Protein AF-A0A432MP35-F1 (afdb_monomer_lite)

Organism: NCBI:txid2080755

Foldseek 3Di:
DDDPPPVLVVVLVVLVVLLVVLVVVCVVQVLDLVSLQSNLVSCVSVVVNVSSVVSVVSSVVSVVLVVQLVVLVVQLVVQVVDPPHDPVSNVVSLQSNLVSCVVSVVPVVSVVSVVVPPPPDDDPPDDDDDD

Sequence (131 aa):
MPNRFGFDREQEDDLDGAAAAFTEAILFEPFEPEYHYRLAIIANRFGQTDRAAEHLAIHRRLKEAGAELKEALDSYLDVVKQPDAEPGAFRIAVEHLALLCEQLGWEREAEGWRMLVPDSDGSPGQTNPSE

Secondary structure (DSSP, 8-state):
---SHHHHHHHHHHHHHHHHHHHHHHHH-TT-HHHHHHHHHHHHHTT-HHHHHHHHHHHHHHHHHHHHHHHHHHHHHHHHH-TTS-HHHHHHHHHHHHHHHHHTT-HHHHHHHHHHS--SS----------

InterPro domains:
  IPR011990 Tetratricopeptide-like helical domain superfamily [G3DSA:1.25.40.10] (3-87)
  IPR011990 Tetratricopeptide-like helical domain superfamily [SSF48452] (8-81)

Structure (mmCIF, N/CA/C/O backbone):
data_AF-A0A432MP35-F1
#
_entry.id   AF-A0A432MP35-F1
#
loop_
_atom_site.group_PDB
_atom_site.id
_atom_site.type_symbol
_atom_site.label_atom_id
_atom_site.label_alt_id
_atom_site.label_comp_id
_atom_site.label_asym_id
_atom_site.label_entity_id
_atom_site.label_seq_id
_atom_site.pdbx_PDB_ins_code
_atom_site.Cartn_x
_atom_site.Cartn_y
_atom_site.Cartn_z
_atom_site.occupancy
_atom_site.B_iso_or_equiv
_atom_site.auth_seq_id
_atom_site.auth_comp_id
_atom_site.auth_asym_id
_atom_site.auth_atom_id
_atom_site.pdbx_PDB_model_num
ATOM 1 N N . MET A 1 1 ? -30.426 13.455 34.906 1.00 40.94 1 MET A N 1
ATOM 2 C CA . MET A 1 1 ? -29.269 13.590 33.995 1.00 40.94 1 MET A CA 1
ATOM 3 C C . MET A 1 1 ? -29.502 12.640 32.833 1.00 40.94 1 MET A C 1
ATOM 5 O O . MET A 1 1 ? -29.817 11.492 33.123 1.00 40.94 1 MET A O 1
ATOM 9 N N . PRO A 1 2 ? -29.455 13.074 31.563 1.00 44.34 2 PRO A N 1
ATOM 10 C CA . PRO A 1 2 ? -29.613 12.148 30.454 1.00 44.34 2 PRO A CA 1
ATOM 11 C C . PRO A 1 2 ? -28.331 11.321 30.286 1.00 44.34 2 PRO A C 1
ATOM 13 O O . PRO A 1 2 ? -27.219 11.843 30.375 1.00 44.34 2 PRO A O 1
ATOM 16 N N . ASN A 1 3 ? -28.523 10.015 30.109 1.00 38.91 3 ASN A N 1
ATOM 17 C CA . ASN A 1 3 ? -27.499 9.001 29.886 1.00 38.91 3 ASN A CA 1
ATOM 18 C C . ASN A 1 3 ? -26.639 9.354 28.663 1.00 38.91 3 ASN A C 1
ATOM 20 O O . ASN A 1 3 ? -27.135 9.336 27.542 1.00 38.91 3 ASN A O 1
ATOM 24 N N . ARG A 1 4 ? -25.343 9.613 28.872 1.00 49.50 4 ARG A N 1
ATOM 25 C CA . ARG A 1 4 ? -24.343 9.705 27.791 1.00 49.50 4 ARG A CA 1
ATOM 26 C C . ARG A 1 4 ? -23.859 8.336 27.294 1.00 49.50 4 ARG A C 1
ATOM 28 O O . ARG A 1 4 ? -23.280 8.264 26.229 1.00 49.50 4 ARG A O 1
ATOM 35 N N . PHE A 1 5 ? -24.166 7.255 28.012 1.00 54.59 5 PHE A N 1
ATOM 36 C CA . PHE A 1 5 ? -23.668 5.905 27.716 1.00 54.59 5 PHE A CA 1
ATOM 37 C C . PHE A 1 5 ? -24.387 5.169 26.572 1.00 54.59 5 PHE A C 1
ATOM 39 O O . PHE A 1 5 ? -23.950 4.089 26.196 1.00 54.59 5 PHE A O 1
ATOM 46 N N . GLY A 1 6 ? -25.500 5.699 26.051 1.00 50.78 6 GLY A N 1
ATOM 47 C CA . GLY A 1 6 ? -26.235 5.054 24.951 1.00 50.78 6 GLY A CA 1
ATOM 48 C C . GLY A 1 6 ? -25.538 5.208 23.598 1.00 50.78 6 GLY A C 1
ATOM 49 O O . GLY A 1 6 ? -25.421 4.242 22.861 1.00 50.78 6 GLY A O 1
ATOM 50 N N . PHE A 1 7 ? -24.997 6.401 23.331 1.00 53.66 7 PHE A N 1
ATOM 51 C CA . PHE A 1 7 ? -24.367 6.740 22.051 1.00 53.66 7 PHE A CA 1
ATOM 52 C C . PHE A 1 7 ? -22.979 6.115 21.865 1.00 53.66 7 PHE A C 1
ATOM 54 O O . PHE A 1 7 ? -22.593 5.813 20.739 1.00 53.66 7 PHE A O 1
ATOM 61 N N . ASP A 1 8 ? -22.217 5.942 22.949 1.00 55.00 8 ASP A N 1
ATOM 62 C CA . ASP A 1 8 ? -20.900 5.299 22.879 1.00 55.00 8 ASP A CA 1
ATOM 63 C C . ASP A 1 8 ? -21.029 3.816 22.515 1.00 55.00 8 ASP A C 1
ATOM 65 O O . ASP A 1 8 ? -20.312 3.361 21.635 1.00 55.00 8 ASP A O 1
ATOM 69 N N . ARG A 1 9 ? -22.017 3.094 23.066 1.00 56.97 9 ARG A N 1
ATOM 70 C CA . ARG A 1 9 ? -22.203 1.671 22.741 1.00 56.97 9 ARG A CA 1
ATOM 71 C C . ARG A 1 9 ? -22.661 1.420 21.314 1.00 56.97 9 ARG A C 1
ATOM 73 O O . ARG A 1 9 ? -22.206 0.460 20.715 1.00 56.97 9 ARG A O 1
ATOM 80 N N . GLU A 1 10 ? -23.558 2.252 20.783 1.00 58.97 10 GLU A N 1
ATOM 81 C CA . GLU A 1 10 ? -23.980 2.127 19.381 1.00 58.97 10 GLU A CA 1
ATOM 82 C C . GLU A 1 10 ? -22.799 2.371 18.435 1.00 58.97 10 GLU A C 1
ATOM 84 O O . GLU A 1 10 ? -22.669 1.673 17.440 1.00 58.97 10 GLU A O 1
ATOM 89 N N . GLN A 1 11 ? -21.892 3.295 18.773 1.00 62.94 11 GLN A N 1
ATOM 90 C CA . GLN A 1 11 ? -20.662 3.472 18.002 1.00 62.94 11 GLN A CA 1
ATOM 91 C C . GLN A 1 11 ? -19.664 2.328 18.205 1.00 62.94 11 GLN A C 1
ATOM 93 O O . GLN A 1 11 ? -19.016 1.941 17.244 1.00 62.94 11 GLN A O 1
ATOM 98 N N . GLU A 1 12 ? -19.515 1.782 19.412 1.00 64.62 12 GLU A N 1
ATOM 99 C CA . GLU A 1 12 ? -18.633 0.632 19.659 1.00 64.62 12 GLU A CA 1
ATOM 100 C C . GLU A 1 12 ? -19.084 -0.619 18.883 1.00 64.62 12 GLU A C 1
ATOM 102 O O . GLU A 1 12 ? -18.238 -1.298 18.304 1.00 64.62 12 GLU A O 1
ATOM 107 N N . ASP A 1 13 ? -20.392 -0.884 18.810 1.00 68.50 13 ASP A N 1
ATOM 108 C CA . ASP A 1 13 ? -20.965 -2.008 18.048 1.00 68.50 13 ASP A CA 1
ATOM 109 C C . ASP A 1 13 ? -20.754 -1.827 16.528 1.00 68.50 13 ASP A C 1
ATOM 111 O O . ASP A 1 13 ? -20.357 -2.758 15.825 1.00 68.50 13 ASP A O 1
ATOM 115 N N . ASP A 1 14 ? -20.910 -0.595 16.026 1.00 75.62 14 ASP A N 1
ATOM 116 C CA . ASP A 1 14 ? -20.674 -0.247 14.616 1.00 75.62 14 ASP A CA 1
ATOM 117 C C . ASP A 1 14 ? -19.177 -0.335 14.242 1.00 75.62 14 ASP A C 1
ATOM 119 O O . ASP A 1 14 ? -18.809 -0.777 13.151 1.00 75.62 14 ASP A O 1
ATOM 123 N N . LEU A 1 15 ? -18.282 0.018 15.176 1.00 75.25 15 LEU A N 1
ATOM 124 C CA . LEU A 1 15 ? -16.830 -0.064 14.992 1.00 75.25 15 LEU A CA 1
ATOM 125 C C . LEU A 1 15 ? -16.316 -1.509 14.952 1.00 75.25 15 LEU A C 1
ATOM 127 O O . LEU A 1 15 ? -15.369 -1.778 14.211 1.00 75.25 15 LEU A O 1
ATOM 131 N N . ASP A 1 16 ? -16.918 -2.429 15.708 1.00 78.50 16 ASP A N 1
ATOM 132 C CA . ASP A 1 16 ? -16.555 -3.854 15.684 1.00 78.50 16 ASP A CA 1
ATOM 133 C C . ASP A 1 16 ? -16.940 -4.493 14.336 1.00 78.50 16 ASP A C 1
ATOM 135 O O . ASP A 1 16 ? -16.114 -5.133 13.677 1.00 78.50 16 ASP A O 1
ATOM 139 N N . GLY A 1 17 ? -18.151 -4.194 13.845 1.00 81.19 17 GLY A N 1
ATOM 140 C CA . GLY A 1 17 ? -18.599 -4.597 12.508 1.00 81.19 17 GLY A CA 1
ATOM 141 C C . GLY A 1 17 ? -17.735 -4.008 11.388 1.00 81.19 17 GLY A C 1
ATOM 142 O O . GLY A 1 17 ? -17.361 -4.711 10.445 1.00 81.19 17 GLY A O 1
ATOM 143 N N . ALA A 1 18 ? -17.342 -2.737 11.515 1.00 82.12 18 ALA A N 1
ATOM 144 C CA . ALA A 1 18 ? -16.424 -2.099 10.578 1.00 82.12 18 ALA A CA 1
ATOM 145 C C . ALA A 1 18 ? -15.029 -2.744 10.605 1.00 82.12 18 ALA A C 1
ATOM 147 O O . ALA A 1 18 ? -14.438 -2.958 9.546 1.00 82.12 18 ALA A O 1
ATOM 148 N N . ALA A 1 19 ? -14.501 -3.092 11.784 1.00 81.31 19 ALA A N 1
ATOM 149 C CA . ALA A 1 19 ? -13.211 -3.770 11.901 1.00 81.31 19 ALA A CA 1
ATOM 150 C C . ALA A 1 19 ? -13.222 -5.129 11.192 1.00 81.31 19 ALA A C 1
ATOM 152 O O . ALA A 1 19 ? -12.272 -5.447 10.473 1.00 81.31 19 ALA A O 1
ATOM 153 N N . ALA A 1 20 ? -14.300 -5.903 11.348 1.00 84.00 20 ALA A N 1
ATOM 154 C CA . ALA A 1 20 ? -14.469 -7.176 10.654 1.00 84.00 20 ALA A CA 1
ATOM 155 C C . ALA A 1 20 ? -14.495 -6.983 9.129 1.00 84.00 20 ALA A C 1
ATOM 157 O O . ALA A 1 20 ? -13.707 -7.612 8.423 1.00 84.00 20 ALA A O 1
ATOM 158 N N . ALA A 1 21 ? -15.293 -6.028 8.638 1.00 83.75 21 ALA A N 1
ATOM 159 C CA . ALA A 1 21 ? -15.384 -5.722 7.211 1.00 83.75 21 ALA A CA 1
ATOM 160 C C . ALA A 1 21 ? -14.040 -5.264 6.612 1.00 83.75 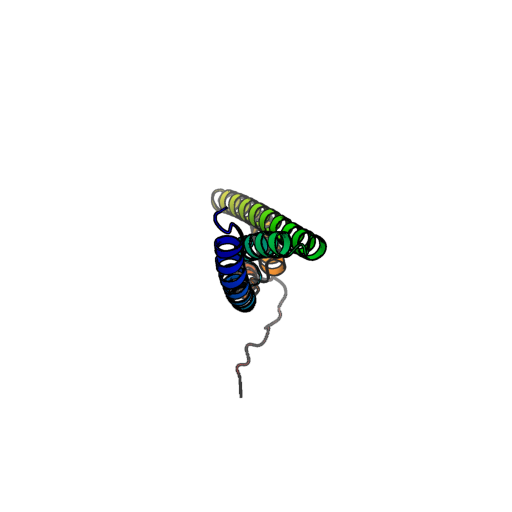21 ALA A C 1
ATOM 162 O O . ALA A 1 21 ? -13.675 -5.693 5.520 1.00 83.75 21 ALA A O 1
ATOM 163 N N . PHE A 1 22 ? -13.266 -4.432 7.323 1.00 82.25 22 PHE A N 1
ATOM 164 C CA . PHE A 1 22 ? -11.929 -4.026 6.867 1.00 82.25 22 PHE A CA 1
ATOM 165 C C . PHE A 1 22 ? -10.904 -5.156 6.949 1.00 82.25 22 PHE A C 1
ATOM 167 O O . PHE A 1 22 ? -10.012 -5.222 6.109 1.00 82.25 22 PHE A O 1
ATOM 174 N N . THR A 1 23 ? -11.030 -6.058 7.922 1.00 82.00 23 THR A N 1
ATOM 175 C CA . THR A 1 23 ? -10.165 -7.243 8.007 1.00 82.00 23 THR A CA 1
ATOM 176 C C . THR A 1 23 ? -10.419 -8.178 6.827 1.00 82.00 23 THR A C 1
ATOM 178 O O . THR A 1 23 ? -9.466 -8.654 6.216 1.00 82.00 23 THR A O 1
ATOM 181 N N . GLU A 1 24 ? -11.684 -8.389 6.456 1.00 85.31 24 GLU A N 1
ATOM 182 C CA . GLU A 1 24 ? -12.041 -9.120 5.238 1.00 85.31 24 GLU A CA 1
ATOM 183 C C . GLU A 1 24 ? -11.549 -8.394 3.984 1.00 85.31 24 GLU A C 1
ATOM 185 O O . GLU A 1 24 ? -10.953 -9.025 3.117 1.00 85.31 24 GLU A O 1
ATOM 190 N N . ALA A 1 25 ? -11.707 -7.070 3.902 1.00 82.81 25 ALA A N 1
ATOM 191 C CA . ALA A 1 25 ? -11.205 -6.286 2.775 1.00 82.81 25 ALA A CA 1
ATOM 192 C C . ALA A 1 25 ? -9.682 -6.418 2.607 1.00 82.81 25 ALA A C 1
ATOM 194 O O . ALA A 1 25 ? -9.212 -6.591 1.490 1.00 82.81 25 ALA A O 1
ATOM 195 N N . ILE A 1 26 ? -8.917 -6.440 3.703 1.00 81.38 26 ILE A N 1
ATOM 196 C CA . ILE A 1 26 ? -7.464 -6.677 3.683 1.00 81.38 26 ILE A CA 1
ATOM 197 C C . ILE A 1 26 ? -7.113 -8.088 3.193 1.00 81.38 26 ILE A C 1
ATOM 199 O O . ILE A 1 26 ? -6.036 -8.275 2.636 1.00 81.38 26 ILE A O 1
ATOM 203 N N . LEU A 1 27 ? -7.989 -9.086 3.352 1.00 78.56 27 LEU A N 1
ATOM 204 C CA . LEU A 1 27 ? -7.755 -10.411 2.761 1.00 78.56 27 LEU A CA 1
ATOM 205 C C . LEU A 1 27 ? -7.851 -10.384 1.231 1.00 78.56 27 LEU A C 1
ATOM 207 O O . LEU A 1 27 ? -7.164 -11.163 0.573 1.00 78.56 27 LEU A O 1
ATOM 211 N N . PHE A 1 28 ? -8.685 -9.507 0.669 1.00 78.06 28 PHE A N 1
ATOM 212 C CA . PHE A 1 28 ? -8.818 -9.337 -0.780 1.00 78.06 28 PHE A CA 1
ATOM 213 C C . PHE A 1 28 ? -7.787 -8.353 -1.345 1.00 78.06 28 PHE A C 1
ATOM 215 O O . PHE A 1 28 ? -7.196 -8.617 -2.389 1.00 78.06 28 PHE A O 1
ATOM 222 N N . GLU A 1 29 ? -7.544 -7.249 -0.641 1.00 72.38 29 GLU A N 1
ATOM 223 C CA . GLU A 1 29 ? -6.627 -6.177 -1.024 1.00 72.38 29 GLU A CA 1
ATOM 224 C C . GLU A 1 29 ? -5.727 -5.797 0.167 1.00 72.38 29 GLU A C 1
ATOM 226 O O . GLU A 1 29 ? -5.937 -4.781 0.839 1.00 72.38 29 GLU A O 1
ATOM 231 N N . PRO A 1 30 ? -4.685 -6.600 0.452 1.00 71.62 30 PRO A N 1
ATOM 232 C CA . PRO A 1 30 ? -3.820 -6.370 1.612 1.00 71.62 30 PRO A CA 1
ATOM 233 C C . PRO A 1 30 ? -2.964 -5.102 1.502 1.00 71.62 30 PRO A C 1
ATOM 235 O O . PRO A 1 30 ? -2.407 -4.632 2.500 1.00 71.62 30 PRO A O 1
ATOM 238 N N . PHE A 1 31 ? -2.878 -4.539 0.298 1.00 71.88 31 PHE A N 1
ATOM 239 C CA . PHE A 1 31 ? -1.999 -3.430 -0.061 1.00 71.88 31 PHE A CA 1
ATOM 240 C C . PHE A 1 31 ? -2.703 -2.074 -0.107 1.00 71.88 31 PHE A C 1
ATOM 242 O O . PHE A 1 31 ? -2.077 -1.082 -0.468 1.00 71.88 31 PHE A O 1
ATOM 249 N N . GLU A 1 32 ? -3.975 -2.004 0.288 1.00 80.75 32 GLU A N 1
ATOM 250 C CA . GLU A 1 32 ? -4.731 -0.754 0.297 1.00 80.75 32 GLU A CA 1
ATOM 251 C C . GLU A 1 32 ? -4.424 0.056 1.582 1.00 80.75 32 GLU A C 1
ATOM 253 O O . GLU A 1 32 ? -4.857 -0.318 2.684 1.00 80.75 32 GLU A O 1
ATOM 258 N N . PRO A 1 33 ? -3.675 1.179 1.506 1.00 81.94 33 PRO A N 1
ATOM 259 C CA . PRO A 1 33 ? -3.291 1.972 2.678 1.00 81.94 33 PRO A CA 1
ATOM 260 C C . PRO A 1 33 ? -4.486 2.506 3.469 1.00 81.94 33 PRO A C 1
ATOM 262 O O . PRO A 1 33 ? -4.360 2.770 4.670 1.00 81.94 33 PRO A O 1
ATOM 265 N N . GLU A 1 34 ? -5.634 2.713 2.822 1.00 83.69 34 GLU A N 1
ATOM 266 C CA . GLU A 1 34 ? -6.815 3.252 3.490 1.00 83.69 34 GLU A CA 1
ATOM 267 C C . GLU A 1 34 ? -7.428 2.258 4.492 1.00 83.69 34 GLU A C 1
ATOM 269 O O . GLU A 1 34 ? -7.865 2.678 5.567 1.00 83.69 34 GLU A O 1
ATOM 274 N N . TYR A 1 35 ? -7.385 0.950 4.219 1.00 84.69 35 TYR A N 1
ATOM 275 C CA . TYR A 1 35 ? -7.902 -0.062 5.148 1.00 84.69 35 TYR A CA 1
ATOM 276 C C . TYR A 1 35 ? -7.075 -0.132 6.431 1.00 84.69 35 TYR A C 1
ATOM 278 O O . TYR A 1 35 ? -7.636 -0.131 7.529 1.00 84.69 35 TYR A O 1
ATOM 286 N N . HIS A 1 36 ? -5.746 -0.059 6.317 1.00 84.69 36 HIS A N 1
ATOM 287 C CA . HIS A 1 36 ? -4.855 0.023 7.479 1.00 84.69 36 HIS A CA 1
ATOM 288 C C . HIS A 1 36 ? -5.083 1.306 8.287 1.00 84.69 36 HIS A C 1
ATOM 290 O O . HIS A 1 36 ? -5.128 1.269 9.514 1.00 84.69 36 HIS A O 1
ATOM 296 N N . TYR A 1 37 ? -5.318 2.447 7.634 1.00 86.38 37 TYR A N 1
ATOM 297 C CA . TYR A 1 37 ? -5.640 3.689 8.346 1.00 86.38 37 TYR A CA 1
ATOM 298 C C . TYR A 1 37 ? -6.957 3.595 9.130 1.00 86.38 37 TYR A C 1
ATOM 300 O O . TYR A 1 37 ? -7.027 4.016 10.288 1.00 86.38 37 TYR A O 1
ATOM 308 N N . ARG A 1 38 ? -7.996 3.008 8.527 1.00 85.38 38 ARG A N 1
ATOM 309 C CA . ARG A 1 38 ? -9.302 2.821 9.175 1.00 85.38 38 ARG A CA 1
ATOM 310 C C . ARG A 1 38 ? -9.216 1.836 10.342 1.00 85.38 38 ARG A C 1
ATOM 312 O O . ARG A 1 38 ? -9.725 2.157 11.415 1.00 85.38 38 ARG A O 1
ATOM 319 N N . LEU A 1 39 ? -8.495 0.721 10.190 1.00 85.94 39 LEU A N 1
ATOM 320 C CA . LEU A 1 39 ? -8.209 -0.195 11.300 1.00 85.94 39 LEU A CA 1
ATOM 321 C C . LEU A 1 39 ? -7.420 0.477 12.423 1.00 85.94 39 LEU A C 1
ATOM 323 O O . LEU A 1 39 ? -7.724 0.246 13.589 1.00 85.94 39 LEU A O 1
ATOM 327 N N . ALA A 1 40 ? -6.466 1.356 12.108 1.00 88.31 40 ALA A N 1
ATOM 328 C CA . ALA A 1 40 ? -5.739 2.092 13.135 1.00 88.31 40 ALA A CA 1
ATOM 329 C C . ALA A 1 40 ? -6.648 3.021 13.953 1.00 88.31 40 ALA A C 1
ATOM 331 O O . ALA A 1 40 ? -6.513 3.103 15.176 1.00 88.31 40 ALA A O 1
ATOM 332 N N . ILE A 1 41 ? -7.591 3.708 13.296 1.00 87.12 41 ILE A N 1
ATOM 333 C CA . ILE A 1 41 ? -8.585 4.546 13.982 1.00 87.12 41 ILE A CA 1
ATOM 334 C C . ILE A 1 41 ? -9.454 3.683 14.896 1.00 87.12 41 ILE A C 1
ATOM 336 O O . ILE A 1 41 ? -9.649 4.045 16.058 1.00 87.12 41 ILE A O 1
ATOM 340 N N . ILE A 1 42 ? -9.945 2.551 14.391 1.00 86.19 42 ILE A N 1
ATOM 341 C CA . ILE A 1 42 ? -10.792 1.631 15.152 1.00 86.19 42 ILE A CA 1
ATOM 342 C C . ILE A 1 42 ? -10.020 1.056 16.353 1.00 86.19 42 ILE A C 1
ATOM 344 O O . ILE A 1 42 ? -10.485 1.158 17.487 1.00 86.19 42 ILE A O 1
ATOM 348 N N . ALA A 1 43 ? -8.791 0.576 16.152 1.00 86.38 43 ALA A N 1
ATOM 349 C CA . ALA A 1 43 ? -7.916 0.091 17.221 1.00 86.38 43 ALA A CA 1
ATOM 350 C C . ALA A 1 43 ? -7.660 1.166 18.292 1.00 86.38 43 ALA A C 1
ATOM 352 O O . ALA A 1 43 ? -7.701 0.877 19.488 1.00 86.38 43 ALA A O 1
ATOM 353 N N . ASN A 1 44 ? -7.473 2.427 17.890 1.00 85.75 44 ASN A N 1
ATOM 354 C CA . ASN A 1 44 ? -7.303 3.539 18.824 1.00 85.75 44 ASN A CA 1
ATOM 355 C C . ASN A 1 44 ? -8.581 3.831 19.636 1.00 85.75 44 ASN A C 1
ATOM 357 O O . ASN A 1 44 ? -8.488 4.184 20.810 1.00 85.75 44 ASN A O 1
ATOM 361 N N . ARG A 1 45 ? -9.774 3.652 19.047 1.00 83.12 45 ARG A N 1
ATOM 362 C CA . ARG A 1 45 ? -11.062 3.762 19.761 1.00 83.12 45 ARG A CA 1
ATOM 363 C C . ARG A 1 45 ? -11.241 2.653 20.796 1.00 83.12 45 ARG A C 1
ATOM 365 O O . ARG A 1 45 ? -11.697 2.943 21.895 1.00 83.12 45 ARG A O 1
ATOM 372 N N . PHE A 1 46 ? -10.784 1.441 20.488 1.00 81.06 46 PHE A N 1
ATOM 373 C CA . PHE A 1 46 ? -10.749 0.309 21.421 1.00 81.06 46 PHE A CA 1
ATOM 374 C C . PHE A 1 46 ? -9.618 0.389 22.466 1.00 81.06 46 PHE A C 1
ATOM 376 O O . PHE A 1 46 ? -9.448 -0.531 23.265 1.00 81.06 46 PHE A O 1
ATOM 383 N N . GLY A 1 47 ? -8.813 1.461 22.470 1.00 84.12 47 GLY A N 1
ATOM 384 C CA . GLY A 1 47 ? -7.673 1.614 23.382 1.00 84.12 47 GLY A CA 1
ATOM 385 C C . GLY A 1 47 ? -6.482 0.700 23.065 1.00 84.12 47 GLY A C 1
ATOM 386 O O . GLY A 1 47 ? -5.562 0.583 23.873 1.00 84.12 47 GLY A O 1
ATOM 387 N N . GLN A 1 48 ? -6.472 0.061 21.893 1.00 86.50 48 GLN A N 1
ATOM 388 C CA . GLN A 1 48 ? -5.394 -0.795 21.397 1.00 86.50 48 GLN A CA 1
ATOM 389 C C . GLN A 1 48 ? -4.335 0.052 20.679 1.00 86.50 48 GLN A C 1
ATOM 391 O O . GLN A 1 48 ? -4.114 -0.069 19.474 1.00 86.50 48 GLN A O 1
ATOM 396 N N . THR A 1 49 ? -3.676 0.939 21.423 1.00 85.81 49 THR A N 1
ATOM 397 C CA . THR A 1 49 ? -2.709 1.910 20.886 1.00 85.81 49 THR A CA 1
ATOM 398 C C . THR A 1 49 ? -1.527 1.255 20.167 1.00 85.81 49 THR A C 1
ATOM 400 O O . THR A 1 49 ? -1.011 1.821 19.209 1.00 85.81 49 THR A O 1
ATOM 403 N N . ASP A 1 50 ? -1.125 0.060 20.602 1.00 87.31 50 ASP A N 1
ATOM 404 C CA . ASP A 1 50 ? -0.042 -0.723 19.995 1.00 87.31 50 ASP A CA 1
ATOM 405 C C . ASP A 1 50 ? -0.405 -1.186 18.571 1.00 87.31 50 ASP A C 1
ATOM 407 O O . ASP A 1 50 ? 0.289 -0.868 17.606 1.00 87.31 50 ASP A O 1
ATOM 411 N N . ARG A 1 51 ? -1.588 -1.795 18.411 1.00 83.88 51 ARG A N 1
ATOM 412 C CA . ARG A 1 51 ? -2.126 -2.183 17.096 1.00 83.88 51 ARG A CA 1
ATOM 413 C C . ARG A 1 51 ? -2.391 -0.982 16.197 1.00 83.88 51 ARG A C 1
ATOM 415 O O . ARG A 1 51 ? -2.124 -1.031 15.000 1.00 83.88 51 ARG A O 1
ATOM 422 N N . ALA A 1 52 ? -2.884 0.119 16.762 1.00 88.38 52 ALA A N 1
ATOM 423 C CA . ALA A 1 52 ? -3.079 1.351 16.006 1.00 88.38 52 ALA A CA 1
ATOM 424 C C . ALA A 1 52 ? -1.755 1.890 15.437 1.00 88.38 52 ALA A C 1
ATOM 426 O O . ALA A 1 52 ? -1.711 2.338 14.289 1.00 88.38 52 ALA A O 1
ATOM 427 N N . ALA A 1 53 ? -0.672 1.827 16.217 1.00 89.62 53 ALA A N 1
ATOM 428 C CA . ALA A 1 53 ? 0.653 2.238 15.768 1.00 89.62 53 ALA A CA 1
ATOM 429 C C . ALA A 1 53 ? 1.198 1.326 14.656 1.00 89.62 53 ALA A C 1
ATOM 431 O O . ALA A 1 53 ? 1.756 1.840 13.684 1.00 89.62 53 ALA A O 1
ATOM 432 N N . GLU A 1 54 ? 0.991 0.011 14.762 1.00 88.94 54 GLU A N 1
ATOM 433 C CA . GLU A 1 54 ? 1.374 -0.963 13.732 1.00 88.94 54 GLU A CA 1
ATOM 434 C C . GLU A 1 54 ? 0.662 -0.682 12.400 1.00 88.94 54 GLU A C 1
ATOM 436 O O . GLU A 1 54 ? 1.312 -0.471 11.373 1.00 88.94 54 GLU A O 1
ATOM 441 N N . HIS A 1 55 ? -0.666 -0.550 12.420 1.00 86.62 55 HIS A N 1
ATOM 442 C CA . HIS A 1 55 ? -1.439 -0.239 11.218 1.00 86.62 55 HIS A CA 1
ATOM 443 C C . HIS A 1 55 ? -1.091 1.137 10.618 1.00 86.62 55 HIS A C 1
ATOM 445 O O . HIS A 1 55 ? -1.041 1.287 9.397 1.00 86.62 55 HIS A O 1
ATOM 451 N N . LEU A 1 56 ? -0.772 2.146 11.440 1.00 87.69 56 LEU A N 1
ATOM 452 C CA . LEU A 1 56 ? -0.275 3.440 10.947 1.00 87.69 56 LEU A CA 1
ATOM 453 C C . LEU A 1 56 ? 1.119 3.353 10.318 1.00 87.69 56 LEU A C 1
ATOM 455 O O . LEU A 1 56 ? 1.435 4.138 9.419 1.00 87.69 56 LEU A O 1
ATOM 459 N N . ALA A 1 57 ? 1.976 2.453 10.801 1.00 88.62 57 ALA A N 1
ATOM 460 C CA . ALA A 1 57 ? 3.271 2.198 10.180 1.00 88.62 57 ALA A CA 1
ATOM 461 C C . ALA A 1 57 ? 3.089 1.544 8.803 1.00 88.62 57 ALA A C 1
ATOM 463 O O . ALA A 1 57 ? 3.693 2.004 7.835 1.00 88.62 57 ALA A O 1
ATOM 464 N N . ILE A 1 58 ? 2.191 0.558 8.694 1.00 85.94 58 ILE A N 1
ATOM 465 C CA . ILE A 1 58 ? 1.849 -0.087 7.418 1.00 85.94 58 ILE A CA 1
ATOM 466 C C . ILE A 1 58 ? 1.241 0.928 6.440 1.00 85.94 58 ILE A C 1
ATOM 468 O O . ILE A 1 58 ? 1.691 1.016 5.301 1.00 85.94 58 ILE A O 1
ATOM 472 N N . HIS A 1 59 ? 0.293 1.758 6.890 1.00 88.12 59 HIS A N 1
ATOM 473 C CA . HIS A 1 59 ? -0.289 2.833 6.079 1.00 88.12 59 HIS A CA 1
ATOM 474 C C . HIS A 1 59 ? 0.779 3.760 5.482 1.00 88.12 59 HIS A C 1
ATOM 476 O O . HIS A 1 59 ? 0.731 4.075 4.293 1.00 88.12 59 HIS A O 1
ATOM 482 N N . ARG A 1 60 ? 1.737 4.208 6.307 1.00 87.75 60 ARG A N 1
ATOM 483 C CA . ARG A 1 60 ? 2.833 5.070 5.844 1.00 87.75 60 ARG A CA 1
ATOM 484 C C . ARG A 1 60 ? 3.693 4.363 4.811 1.00 87.75 60 ARG A C 1
ATOM 486 O O . ARG A 1 60 ? 3.852 4.905 3.725 1.00 87.75 60 ARG A O 1
ATOM 493 N N . ARG A 1 61 ? 4.109 3.130 5.099 1.00 85.75 61 ARG A N 1
ATOM 494 C CA . ARG A 1 61 ? 4.920 2.329 4.182 1.00 85.75 61 ARG A CA 1
ATOM 495 C C . ARG A 1 61 ? 4.240 2.123 2.828 1.00 85.75 61 ARG A C 1
ATOM 497 O O . ARG A 1 61 ? 4.889 2.268 1.803 1.00 85.75 61 ARG A O 1
ATOM 504 N N . LEU A 1 62 ? 2.940 1.823 2.816 1.00 84.19 62 LEU A N 1
ATOM 505 C CA . LEU A 1 62 ? 2.166 1.664 1.580 1.00 84.19 62 LEU A CA 1
ATOM 506 C C . LEU A 1 62 ? 2.029 2.987 0.813 1.00 84.19 62 LEU A C 1
ATOM 508 O O . LEU A 1 62 ? 2.111 2.998 -0.411 1.00 84.19 62 LEU A O 1
ATOM 512 N N . LYS A 1 63 ? 1.866 4.117 1.513 1.00 85.12 63 LYS A N 1
ATOM 513 C CA . LYS A 1 63 ? 1.870 5.442 0.876 1.00 85.12 63 LYS A CA 1
ATOM 514 C C . LYS A 1 63 ? 3.225 5.822 0.295 1.00 85.12 63 LYS A C 1
ATOM 516 O O . LYS A 1 63 ? 3.256 6.405 -0.783 1.00 85.12 63 LYS A O 1
ATOM 521 N N . GLU A 1 64 ? 4.304 5.541 1.016 1.00 86.81 64 GLU A N 1
ATOM 522 C CA . GLU A 1 64 ? 5.675 5.768 0.557 1.00 86.81 64 GLU A CA 1
ATOM 523 C C . GLU A 1 64 ? 5.939 4.927 -0.693 1.00 86.81 64 GLU A C 1
ATOM 525 O O . GLU A 1 64 ? 6.217 5.496 -1.743 1.00 86.81 64 GLU A O 1
ATOM 530 N N . ALA A 1 65 ? 5.661 3.623 -0.642 1.00 83.56 65 ALA A N 1
ATOM 531 C CA . ALA A 1 65 ? 5.802 2.735 -1.792 1.00 83.56 65 ALA A CA 1
ATOM 532 C C . ALA A 1 65 ? 4.915 3.147 -2.986 1.00 83.56 65 ALA A C 1
ATOM 534 O O . ALA A 1 65 ? 5.349 3.090 -4.134 1.00 83.56 65 ALA A O 1
ATOM 535 N N . GLY A 1 66 ? 3.689 3.626 -2.745 1.00 82.56 66 GLY A N 1
ATOM 536 C CA . GLY A 1 66 ? 2.826 4.167 -3.800 1.00 82.56 66 GLY A CA 1
ATOM 537 C C . GLY A 1 66 ? 3.340 5.484 -4.403 1.00 82.56 66 GLY A C 1
ATOM 538 O O . GLY A 1 66 ? 3.164 5.729 -5.598 1.00 82.56 66 GLY A O 1
ATOM 539 N N . ALA A 1 67 ? 3.990 6.333 -3.602 1.00 85.38 67 ALA A N 1
ATOM 540 C CA . ALA A 1 67 ? 4.652 7.540 -4.090 1.00 85.38 67 ALA A CA 1
ATOM 541 C C . ALA A 1 67 ? 5.888 7.186 -4.929 1.00 85.38 67 ALA A C 1
ATOM 543 O O . ALA A 1 67 ? 6.010 7.686 -6.046 1.00 85.38 67 ALA A O 1
ATOM 544 N N . GLU A 1 68 ? 6.723 6.263 -4.445 1.00 85.12 68 GLU A N 1
ATOM 545 C CA . GLU A 1 68 ? 7.884 5.735 -5.169 1.00 85.12 68 GLU A CA 1
ATOM 546 C C . GLU A 1 68 ? 7.467 5.112 -6.508 1.00 85.12 68 GLU A C 1
ATOM 548 O O . GLU A 1 68 ? 8.072 5.397 -7.542 1.00 85.12 68 GLU A O 1
ATOM 553 N N . LEU A 1 69 ? 6.376 4.334 -6.528 1.00 83.44 69 LEU A N 1
ATOM 554 C CA . LEU A 1 69 ? 5.823 3.755 -7.755 1.00 83.44 69 LEU A CA 1
ATOM 555 C C . LEU A 1 69 ? 5.414 4.837 -8.759 1.00 83.44 69 LEU A C 1
ATOM 557 O O . LEU A 1 69 ? 5.697 4.731 -9.954 1.00 83.44 69 LEU A O 1
ATOM 561 N N . LYS A 1 70 ? 4.756 5.898 -8.283 1.00 84.50 70 LYS A N 1
ATOM 562 C CA . LYS A 1 70 ? 4.352 7.020 -9.131 1.00 84.50 70 LYS A CA 1
ATOM 563 C C . LYS A 1 70 ? 5.561 7.759 -9.707 1.00 84.50 70 LYS A C 1
ATOM 565 O O . LYS A 1 70 ? 5.527 8.125 -10.879 1.00 84.50 70 LYS A O 1
ATOM 570 N N . GLU A 1 71 ? 6.605 7.972 -8.912 1.00 85.56 71 GLU A N 1
ATOM 571 C CA . GLU A 1 71 ? 7.853 8.584 -9.381 1.00 85.56 71 GLU A CA 1
ATOM 572 C C . GLU A 1 71 ? 8.559 7.704 -10.420 1.00 85.56 71 GLU A C 1
ATOM 574 O O . GLU A 1 71 ? 8.990 8.203 -11.461 1.00 85.56 71 GLU A O 1
ATOM 579 N N . ALA A 1 72 ? 8.608 6.387 -10.196 1.00 83.56 72 ALA A N 1
ATOM 580 C CA . ALA A 1 72 ? 9.153 5.436 -11.162 1.00 83.56 72 ALA A CA 1
ATOM 581 C C . ALA A 1 72 ? 8.370 5.447 -12.487 1.00 83.56 72 ALA A C 1
ATOM 583 O O . ALA A 1 72 ? 8.974 5.418 -13.561 1.00 83.56 72 ALA A O 1
ATOM 584 N N . LEU A 1 73 ? 7.037 5.554 -12.431 1.00 82.62 73 LEU A N 1
ATOM 585 C CA . LEU A 1 73 ? 6.187 5.650 -13.620 1.00 82.62 73 LEU A CA 1
ATOM 586 C C . LEU A 1 73 ? 6.410 6.960 -14.387 1.00 82.62 73 LEU A C 1
ATOM 588 O O . LEU A 1 73 ? 6.430 6.952 -15.618 1.00 82.62 73 LEU A O 1
ATOM 592 N N . ASP A 1 74 ? 6.578 8.077 -13.679 1.00 86.38 74 ASP A N 1
ATOM 593 C CA . ASP A 1 74 ? 6.861 9.376 -14.297 1.00 86.38 74 ASP A CA 1
ATOM 594 C C . ASP A 1 74 ? 8.227 9.358 -14.999 1.00 86.38 74 ASP A C 1
ATOM 596 O O . ASP A 1 74 ? 8.334 9.756 -16.159 1.00 86.38 74 ASP A O 1
ATOM 600 N N . SER A 1 75 ? 9.238 8.766 -14.349 1.00 83.94 75 SER A N 1
ATOM 601 C CA . SER A 1 75 ? 10.560 8.537 -14.941 1.00 83.94 75 SER A CA 1
ATOM 602 C C . SER A 1 75 ? 10.493 7.640 -16.181 1.00 83.94 75 SER A C 1
ATOM 604 O O . SER A 1 75 ? 11.073 7.981 -17.212 1.00 83.94 75 SER A O 1
ATOM 606 N N . TYR A 1 76 ? 9.741 6.536 -16.129 1.00 82.88 76 TYR A N 1
ATOM 607 C CA . TYR A 1 76 ? 9.495 5.676 -17.290 1.00 82.88 76 TYR A CA 1
ATOM 608 C C . TYR A 1 76 ? 8.836 6.446 -18.441 1.00 82.88 76 TYR A C 1
ATOM 610 O O . TYR A 1 76 ? 9.267 6.346 -19.591 1.00 82.88 76 TYR A O 1
ATOM 618 N N . LEU A 1 77 ? 7.806 7.243 -18.144 1.00 84.56 77 LEU A N 1
ATOM 619 C CA . LEU A 1 77 ? 7.097 8.031 -19.146 1.00 84.56 77 LEU A CA 1
ATOM 620 C C . LEU A 1 77 ? 8.007 9.088 -19.785 1.00 84.56 77 LEU A C 1
ATOM 622 O O . LEU A 1 77 ? 7.877 9.355 -20.980 1.00 84.56 77 LEU A O 1
ATOM 626 N N . ASP A 1 78 ? 8.913 9.683 -19.011 1.00 84.19 78 ASP A N 1
ATOM 627 C CA . ASP A 1 78 ? 9.909 10.627 -19.516 1.00 84.19 78 ASP A CA 1
ATOM 628 C C . ASP A 1 78 ? 10.896 9.948 -20.478 1.00 84.19 78 ASP A C 1
ATOM 630 O O . ASP A 1 78 ? 11.119 10.447 -21.581 1.00 84.19 78 ASP A O 1
ATOM 634 N N . VAL A 1 79 ? 11.379 8.749 -20.128 1.00 82.44 79 VAL A N 1
ATOM 635 C CA . VAL A 1 79 ? 12.233 7.933 -21.008 1.00 82.44 79 VAL A CA 1
ATOM 636 C C . VAL A 1 79 ? 11.497 7.546 -22.295 1.00 82.44 79 VAL A C 1
ATOM 638 O O . VAL A 1 79 ? 12.047 7.698 -23.380 1.00 82.44 79 VAL A O 1
ATOM 641 N N . VAL A 1 80 ? 10.234 7.114 -22.215 1.00 78.94 80 VAL A N 1
ATOM 642 C CA . VAL A 1 80 ? 9.426 6.756 -23.400 1.00 78.94 80 VAL A CA 1
ATOM 643 C C . VAL A 1 80 ? 9.151 7.960 -24.305 1.00 78.94 80 VAL A C 1
ATOM 645 O O . VAL A 1 80 ? 9.058 7.813 -25.525 1.00 78.94 80 VAL A O 1
ATOM 648 N N . LYS A 1 81 ? 9.025 9.166 -23.739 1.00 83.56 81 LYS A N 1
ATOM 649 C CA . LYS A 1 81 ? 8.865 10.408 -24.514 1.00 83.56 81 LYS A CA 1
ATOM 650 C C . LYS A 1 81 ? 10.133 10.808 -25.267 1.00 83.56 81 LYS A C 1
ATOM 652 O O . LYS A 1 81 ? 10.034 11.592 -26.212 1.00 83.56 81 LYS A O 1
ATOM 657 N N . GLN A 1 82 ? 11.294 10.300 -24.863 1.00 79.25 82 GLN A N 1
ATOM 658 C CA . GLN A 1 82 ? 12.584 10.592 -25.474 1.00 79.25 82 GLN A CA 1
ATOM 659 C C . GLN A 1 82 ? 13.020 9.414 -26.367 1.00 79.25 82 GLN A C 1
ATOM 661 O O . GLN A 1 82 ? 13.635 8.469 -25.883 1.00 79.25 82 GLN A O 1
ATOM 666 N N . PRO A 1 83 ? 12.754 9.444 -27.689 1.00 60.56 83 PRO A N 1
ATOM 667 C CA . PRO A 1 83 ? 13.103 8.338 -28.591 1.00 60.56 83 PRO A CA 1
ATOM 668 C C . PRO A 1 83 ? 14.619 8.145 -28.787 1.00 60.56 83 PRO A C 1
ATOM 670 O O . PRO A 1 83 ? 15.029 7.126 -29.335 1.00 60.56 83 PRO A O 1
ATOM 673 N N . ASP A 1 84 ? 15.431 9.112 -28.347 1.00 65.31 84 ASP A N 1
ATOM 674 C CA . ASP A 1 84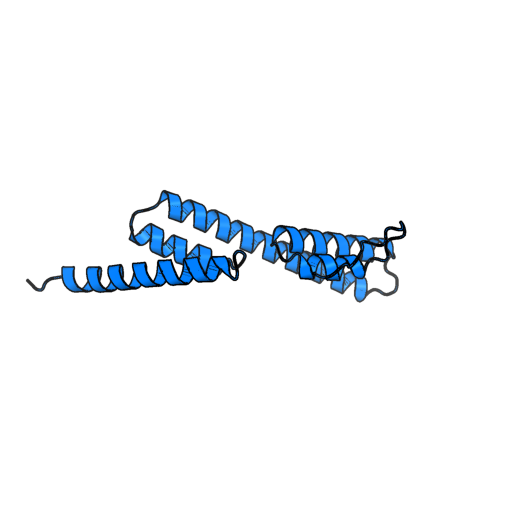 ? 16.902 9.074 -28.330 1.00 65.31 84 ASP A CA 1
ATOM 675 C C . ASP A 1 84 ? 17.472 8.549 -26.996 1.00 65.31 84 ASP A C 1
ATOM 677 O O . ASP A 1 84 ? 18.686 8.536 -26.799 1.00 65.31 84 ASP A O 1
ATOM 681 N N . ALA A 1 85 ? 16.618 8.153 -26.045 1.00 62.41 85 ALA A N 1
ATOM 682 C CA . ALA A 1 85 ? 17.072 7.652 -24.757 1.00 62.41 85 ALA A CA 1
ATOM 683 C C . ALA A 1 85 ? 17.782 6.298 -24.897 1.00 62.41 85 ALA A C 1
ATOM 685 O O . ALA A 1 85 ? 17.377 5.425 -25.668 1.00 62.41 85 ALA A O 1
ATOM 686 N N . GLU A 1 86 ? 18.831 6.112 -24.094 1.00 69.06 86 GLU A N 1
ATOM 687 C CA . GLU A 1 86 ? 19.602 4.874 -24.061 1.00 69.06 86 GLU A CA 1
ATOM 688 C C . GLU A 1 86 ? 18.673 3.670 -23.807 1.00 69.06 86 GLU A C 1
ATOM 690 O O . GLU A 1 86 ? 17.899 3.685 -22.842 1.00 69.06 86 GLU A O 1
ATOM 695 N N . PRO A 1 87 ? 18.777 2.576 -24.584 1.00 67.94 87 PRO A N 1
ATOM 696 C CA . PRO A 1 87 ? 17.935 1.391 -24.394 1.00 67.94 87 PRO A CA 1
ATOM 697 C C . PRO A 1 87 ? 18.093 0.761 -22.996 1.00 67.94 87 PRO A C 1
ATOM 699 O O . PRO A 1 87 ? 17.190 0.079 -22.512 1.00 67.94 87 PRO A O 1
ATOM 702 N N . GLY A 1 88 ? 19.210 1.032 -22.307 1.00 74.06 88 GLY A N 1
ATOM 703 C CA . GLY A 1 88 ? 19.414 0.661 -20.905 1.00 74.06 88 GLY A CA 1
ATOM 704 C C . GLY A 1 88 ? 18.585 1.480 -19.906 1.00 74.06 88 GLY A C 1
ATOM 705 O O . GLY A 1 88 ? 18.170 0.933 -18.890 1.00 74.06 88 GLY A O 1
ATOM 706 N N . ALA A 1 89 ? 18.286 2.752 -20.191 1.00 75.25 89 ALA A N 1
ATOM 707 C CA . ALA A 1 89 ? 17.477 3.602 -19.311 1.00 75.25 89 ALA A CA 1
ATOM 708 C C . ALA A 1 89 ? 16.014 3.138 -19.266 1.00 75.25 89 ALA A C 1
ATOM 710 O O . ALA A 1 89 ? 15.403 3.119 -18.199 1.00 75.25 89 ALA A O 1
ATOM 711 N N . PHE A 1 90 ? 15.483 2.687 -20.408 1.00 76.81 90 PHE A N 1
ATOM 712 C CA . PHE A 1 90 ? 14.154 2.079 -20.487 1.00 76.81 90 PHE A CA 1
ATOM 713 C C . PHE A 1 90 ? 14.076 0.802 -19.644 1.00 76.81 90 PHE A C 1
ATOM 715 O O . PHE A 1 90 ? 13.159 0.649 -18.841 1.00 76.81 90 PHE A O 1
ATOM 722 N N . ARG A 1 91 ? 15.078 -0.080 -19.764 1.00 76.94 91 ARG A N 1
ATOM 723 C CA . ARG A 1 91 ? 15.166 -1.309 -18.964 1.00 76.94 91 ARG A CA 1
ATOM 724 C C . ARG A 1 91 ? 15.196 -1.005 -17.460 1.00 76.94 91 ARG A C 1
ATOM 726 O O . ARG A 1 91 ? 14.376 -1.554 -16.735 1.00 76.94 91 ARG A O 1
ATOM 733 N N . ILE A 1 92 ? 16.063 -0.092 -17.017 1.00 81.94 92 ILE A N 1
ATOM 734 C CA . ILE A 1 92 ? 16.190 0.271 -15.594 1.00 81.94 92 ILE A CA 1
ATOM 735 C C . ILE A 1 92 ? 14.872 0.832 -15.041 1.00 81.94 92 ILE A C 1
ATOM 737 O O . ILE A 1 92 ? 14.470 0.471 -13.936 1.00 81.94 92 ILE A O 1
ATOM 741 N N . ALA A 1 93 ? 14.176 1.683 -15.803 1.00 82.62 93 ALA A N 1
ATOM 742 C CA . ALA A 1 93 ? 12.898 2.250 -15.377 1.00 82.62 93 ALA A CA 1
ATOM 743 C C . ALA A 1 93 ? 11.808 1.173 -15.220 1.00 82.62 93 ALA A C 1
ATOM 745 O O . ALA A 1 93 ? 11.068 1.184 -14.237 1.00 82.62 93 ALA A O 1
ATOM 746 N N . VAL A 1 94 ? 11.740 0.215 -16.152 1.00 81.88 94 VAL A N 1
ATOM 747 C CA . VAL A 1 94 ? 10.774 -0.894 -16.097 1.00 81.88 94 VAL A CA 1
ATOM 748 C C . VAL A 1 94 ? 11.110 -1.888 -14.980 1.00 81.88 94 VAL A C 1
ATOM 750 O O . VAL A 1 94 ? 10.209 -2.316 -14.262 1.00 81.88 94 VAL A O 1
ATOM 753 N N . GLU A 1 95 ? 12.387 -2.225 -14.779 1.00 82.94 95 GLU A N 1
ATOM 754 C CA . GLU A 1 95 ? 12.831 -3.093 -13.677 1.00 82.94 95 GLU A CA 1
ATOM 755 C C . GLU A 1 95 ? 12.520 -2.478 -12.309 1.00 82.94 95 GLU A C 1
ATOM 757 O O . GLU A 1 95 ? 12.022 -3.169 -11.418 1.00 82.94 95 GLU A O 1
ATOM 762 N N . HIS A 1 96 ? 12.769 -1.175 -12.149 1.00 82.94 96 HIS A N 1
ATOM 763 C CA . HIS A 1 96 ? 12.463 -0.456 -10.916 1.00 82.94 96 HIS A CA 1
ATOM 764 C C . HIS A 1 96 ? 10.957 -0.455 -10.625 1.00 82.94 96 HIS A C 1
ATOM 766 O O . HIS A 1 96 ? 10.542 -0.730 -9.499 1.00 82.94 96 HIS A O 1
ATOM 772 N N . LEU A 1 97 ? 10.133 -0.229 -11.651 1.00 82.75 97 LEU A N 1
ATOM 773 C CA . LEU A 1 97 ? 8.679 -0.253 -11.527 1.00 82.75 97 LEU A CA 1
ATOM 774 C C . LEU A 1 97 ? 8.153 -1.659 -11.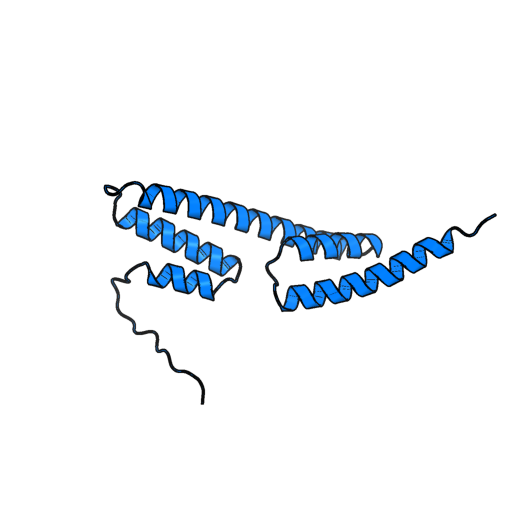189 1.00 82.75 97 LEU A C 1
ATOM 776 O O . LEU A 1 97 ? 7.314 -1.801 -10.303 1.00 82.75 97 LEU A O 1
ATOM 780 N N . ALA A 1 98 ? 8.705 -2.705 -11.811 1.00 82.75 98 ALA A N 1
ATOM 781 C CA . ALA A 1 98 ? 8.368 -4.091 -11.492 1.00 82.75 98 ALA A CA 1
ATOM 782 C C . ALA A 1 98 ? 8.736 -4.475 -10.047 1.00 82.75 98 ALA A C 1
ATOM 784 O O . ALA A 1 98 ? 7.951 -5.142 -9.374 1.00 82.75 98 ALA A O 1
ATOM 785 N N . LEU A 1 99 ? 9.900 -4.038 -9.550 1.00 82.25 99 LEU A N 1
ATOM 786 C CA . LEU A 1 99 ? 10.325 -4.279 -8.167 1.00 82.25 99 LEU A CA 1
ATOM 787 C C . LEU A 1 99 ? 9.368 -3.619 -7.162 1.00 82.25 99 LEU A C 1
ATOM 789 O O . LEU A 1 99 ? 9.008 -4.233 -6.160 1.00 82.25 99 LEU A O 1
ATOM 793 N N . LEU A 1 100 ? 8.931 -2.388 -7.439 1.00 82.31 100 LEU A N 1
ATOM 794 C CA . LEU A 1 100 ? 7.986 -1.662 -6.587 1.00 82.31 100 LEU A CA 1
ATOM 795 C C . LEU A 1 100 ? 6.595 -2.308 -6.606 1.00 82.31 100 LEU A C 1
ATOM 797 O O . LEU A 1 100 ? 5.986 -2.467 -5.549 1.00 82.31 100 LEU A O 1
ATOM 801 N N . CYS A 1 101 ? 6.121 -2.763 -7.772 1.00 78.62 101 CYS A N 1
ATOM 802 C CA . CYS A 1 101 ? 4.899 -3.564 -7.867 1.00 78.62 101 CYS A CA 1
ATOM 803 C C . CYS A 1 101 ? 5.005 -4.859 -7.042 1.00 78.62 101 CYS A C 1
ATOM 805 O O . CYS A 1 101 ? 4.065 -5.201 -6.334 1.00 78.62 101 CYS A O 1
ATOM 807 N N . GLU A 1 102 ? 6.147 -5.553 -7.062 1.00 78.31 102 GLU A N 1
ATOM 808 C CA . GLU A 1 102 ? 6.371 -6.761 -6.252 1.00 78.31 102 GLU A CA 1
ATOM 809 C C . GLU A 1 102 ? 6.414 -6.458 -4.744 1.00 78.31 102 GLU A C 1
ATOM 811 O O . GLU A 1 102 ? 5.837 -7.194 -3.945 1.00 78.31 102 GLU A O 1
ATOM 816 N N . GLN A 1 103 ? 7.027 -5.343 -4.332 1.00 75.06 103 GLN A N 1
ATOM 817 C CA . GLN A 1 103 ? 7.029 -4.900 -2.930 1.00 75.06 103 GLN A CA 1
ATOM 818 C C . GLN A 1 103 ? 5.636 -4.522 -2.417 1.00 75.06 103 GLN A C 1
ATOM 820 O O . GLN A 1 103 ? 5.34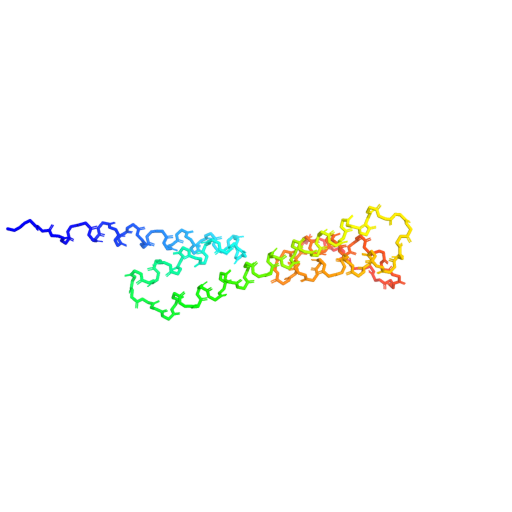9 -4.671 -1.227 1.00 75.06 103 GLN A O 1
ATOM 825 N N . LEU A 1 104 ? 4.777 -4.056 -3.320 1.00 74.06 104 LEU A N 1
ATOM 826 C CA . LEU A 1 104 ? 3.353 -3.830 -3.100 1.00 74.06 104 LEU A CA 1
ATOM 827 C C . LEU A 1 104 ? 2.524 -5.107 -3.319 1.00 74.06 104 LEU A C 1
ATOM 829 O O . LEU A 1 104 ? 1.307 -5.026 -3.334 1.00 74.06 104 LEU A O 1
ATOM 833 N N . GLY A 1 105 ? 3.163 -6.263 -3.534 1.00 72.19 105 GLY A N 1
ATOM 834 C CA . GLY A 1 105 ? 2.543 -7.565 -3.802 1.00 72.19 105 GLY A CA 1
ATOM 835 C C . GLY A 1 105 ? 1.590 -7.610 -4.995 1.00 72.19 105 GLY A C 1
ATOM 836 O O . GLY A 1 105 ? 0.755 -8.508 -5.104 1.00 72.19 105 GLY A O 1
ATOM 837 N N . TRP A 1 106 ? 1.739 -6.678 -5.933 1.00 72.94 106 TRP A N 1
ATOM 838 C CA . TRP A 1 106 ? 1.118 -6.708 -7.252 1.00 72.94 106 TRP A CA 1
ATOM 839 C C . TRP A 1 106 ? 1.957 -7.574 -8.199 1.00 72.94 106 TRP A C 1
ATOM 841 O O . TRP A 1 106 ? 2.444 -7.116 -9.233 1.00 72.94 106 TRP A O 1
ATOM 851 N N . GLU A 1 107 ? 2.136 -8.850 -7.844 1.00 68.38 107 GLU A N 1
ATOM 852 C CA . GLU A 1 107 ? 3.009 -9.791 -8.566 1.00 68.38 107 GLU A CA 1
ATOM 853 C C . GLU A 1 107 ? 2.624 -9.924 -10.048 1.00 68.38 107 GLU A C 1
ATOM 855 O O . GLU A 1 107 ? 3.485 -9.976 -10.924 1.00 68.38 107 GLU A O 1
ATOM 860 N N . ARG A 1 108 ? 1.319 -9.895 -10.350 1.00 68.44 108 ARG A N 1
ATOM 861 C CA . ARG A 1 108 ? 0.802 -9.982 -11.726 1.00 68.44 108 ARG A CA 1
ATOM 862 C C . ARG A 1 108 ? 1.170 -8.768 -12.577 1.00 68.44 108 ARG A C 1
ATOM 864 O O . ARG A 1 108 ? 1.450 -8.921 -13.763 1.00 68.44 108 ARG A O 1
ATOM 871 N N . GLU A 1 109 ? 1.149 -7.573 -11.994 1.00 71.25 109 GLU A N 1
ATOM 872 C CA . GLU A 1 109 ? 1.567 -6.356 -12.694 1.00 71.25 109 GLU A CA 1
ATOM 873 C C . GLU A 1 109 ? 3.085 -6.322 -12.827 1.00 71.25 109 GLU A C 1
ATOM 875 O O . GLU A 1 109 ? 3.582 -6.083 -13.925 1.00 71.25 109 GLU A O 1
ATOM 880 N N . ALA A 1 110 ? 3.818 -6.657 -11.760 1.00 74.44 110 ALA A N 1
ATOM 881 C CA . ALA A 1 110 ? 5.275 -6.766 -11.774 1.00 74.44 110 ALA A CA 1
ATOM 882 C C . ALA A 1 110 ? 5.776 -7.697 -12.891 1.00 74.44 110 ALA A C 1
ATOM 884 O O . ALA A 1 110 ? 6.708 -7.354 -13.620 1.00 74.44 110 ALA A O 1
ATOM 885 N N . GLU A 1 111 ? 5.130 -8.849 -13.070 1.00 73.19 111 GLU A N 1
ATOM 886 C CA . GLU A 1 111 ? 5.466 -9.794 -14.133 1.00 73.19 111 GLU A CA 1
ATOM 887 C C . GLU A 1 111 ? 5.136 -9.246 -15.530 1.00 73.19 111 GLU A C 1
ATOM 889 O O . GLU A 1 111 ? 5.951 -9.367 -16.444 1.00 73.19 111 GLU A O 1
ATOM 894 N N . GLY A 1 112 ? 4.001 -8.558 -15.691 1.00 76.75 112 GLY A N 1
ATOM 895 C CA . GLY A 1 112 ? 3.661 -7.869 -16.941 1.00 76.75 112 GLY A CA 1
ATOM 896 C C . GLY A 1 112 ? 4.694 -6.808 -17.337 1.00 76.75 112 GLY A C 1
ATOM 897 O O . GLY A 1 112 ? 5.071 -6.719 -18.507 1.00 76.75 112 GLY A O 1
ATOM 898 N N . TRP A 1 113 ? 5.210 -6.055 -16.363 1.00 74.88 113 TRP A N 1
ATOM 899 C CA . TRP A 1 113 ? 6.296 -5.098 -16.578 1.00 74.88 113 TRP A CA 1
ATOM 900 C C . TRP A 1 113 ? 7.613 -5.798 -16.935 1.00 74.88 113 TRP A C 1
ATOM 902 O O . TRP A 1 113 ? 8.271 -5.392 -17.890 1.00 74.88 113 TRP A O 1
ATOM 912 N N . ARG A 1 114 ? 7.969 -6.904 -16.265 1.00 72.31 114 ARG A N 1
ATOM 913 C CA . ARG A 1 114 ? 9.165 -7.700 -16.609 1.00 72.31 114 ARG A CA 1
ATOM 914 C C . ARG A 1 114 ? 9.109 -8.275 -18.023 1.00 72.31 114 ARG A C 1
ATOM 916 O O . ARG A 1 114 ? 10.127 -8.261 -18.703 1.00 72.31 114 ARG A O 1
ATOM 923 N N . MET A 1 115 ? 7.938 -8.691 -18.510 1.00 73.81 115 MET A N 1
ATOM 924 C CA . MET A 1 115 ? 7.786 -9.178 -19.890 1.00 73.81 115 MET A CA 1
ATOM 925 C C . MET A 1 115 ? 8.073 -8.108 -20.958 1.00 73.81 115 MET A C 1
ATOM 927 O O . MET A 1 115 ? 8.392 -8.456 -22.095 1.00 73.81 115 MET A O 1
ATOM 931 N N . LEU A 1 116 ? 7.965 -6.816 -20.622 1.00 69.06 116 LEU A N 1
ATOM 932 C CA . LEU A 1 116 ? 8.308 -5.713 -21.529 1.00 69.06 116 LEU A CA 1
ATOM 933 C C . LEU A 1 116 ? 9.819 -5.483 -21.643 1.00 69.06 116 LEU A C 1
ATOM 935 O O . LEU A 1 116 ? 10.262 -4.856 -22.606 1.00 69.06 116 LEU A O 1
ATOM 939 N N . VAL A 1 117 ? 10.612 -5.992 -20.696 1.00 63.91 117 VAL A N 1
ATOM 940 C CA . VAL A 1 117 ? 12.068 -6.054 -20.819 1.00 63.91 117 VAL A CA 1
ATOM 941 C C . VAL A 1 117 ? 12.398 -7.360 -21.538 1.00 63.91 117 VAL A C 1
ATOM 943 O O . VAL A 1 117 ? 12.280 -8.423 -20.935 1.00 63.91 117 VAL A O 1
ATOM 946 N N . PRO A 1 118 ? 12.817 -7.342 -22.817 1.00 54.03 118 PRO A N 1
ATOM 947 C CA . PRO A 1 118 ? 13.301 -8.557 -23.445 1.00 54.03 118 PRO A CA 1
ATOM 948 C C . PRO A 1 118 ? 14.563 -8.992 -22.702 1.00 54.03 118 PRO A C 1
ATOM 950 O O . PRO A 1 118 ? 15.623 -8.350 -22.785 1.00 54.03 118 PRO A O 1
ATOM 953 N N . ASP A 1 119 ? 14.411 -10.068 -21.936 1.00 49.38 119 ASP A N 1
ATOM 954 C CA . ASP A 1 119 ? 15.512 -10.773 -21.317 1.00 49.38 119 ASP A CA 1
ATOM 955 C C . ASP A 1 119 ? 16.447 -11.218 -22.439 1.00 49.38 119 ASP A C 1
ATOM 957 O O . ASP A 1 119 ? 16.051 -11.875 -23.405 1.00 49.38 119 ASP A O 1
ATOM 961 N N . SER A 1 120 ? 17.689 -10.755 -22.372 1.00 46.25 120 SER A N 1
ATOM 962 C CA . SER A 1 120 ? 18.727 -11.224 -23.287 1.00 46.25 120 SER A CA 1
ATOM 963 C C . SER A 1 120 ? 19.332 -12.539 -22.796 1.00 46.25 120 SER A C 1
ATOM 965 O O . SER A 1 120 ? 20.249 -13.037 -23.443 1.00 46.25 120 SER A O 1
ATOM 967 N N . ASP A 1 121 ? 18.820 -13.113 -21.701 1.00 40.41 121 ASP A N 1
ATOM 968 C CA . ASP A 1 121 ? 19.223 -14.421 -21.211 1.00 40.41 121 ASP A CA 1
ATOM 969 C C . ASP A 1 121 ? 18.013 -15.362 -21.133 1.00 40.41 121 ASP A C 1
ATOM 971 O O . ASP A 1 121 ? 16.986 -15.092 -20.514 1.00 40.41 121 ASP A O 1
ATOM 975 N N . GLY A 1 122 ? 18.100 -16.465 -21.873 1.00 47.31 122 GLY A N 1
ATOM 976 C CA . GLY A 1 122 ? 16.999 -17.395 -22.037 1.00 47.31 122 GLY A CA 1
ATOM 977 C C . GLY A 1 122 ? 16.636 -18.107 -20.738 1.00 47.31 122 GLY A C 1
ATOM 978 O O . GLY A 1 122 ? 17.446 -18.819 -20.154 1.00 47.31 122 GLY A O 1
ATOM 979 N N . SER A 1 123 ? 15.361 -18.053 -20.368 1.00 34.91 123 SER A N 1
ATOM 980 C CA . SER A 1 123 ? 14.699 -19.159 -19.679 1.00 34.91 123 SER A CA 1
ATOM 981 C C . SER A 1 123 ? 13.210 -19.169 -20.027 1.00 34.91 123 SER A C 1
ATOM 983 O O . SER A 1 123 ? 12.503 -18.215 -19.712 1.00 34.91 123 SER A O 1
ATOM 985 N N . PRO A 1 124 ? 12.693 -20.232 -20.676 1.00 38.75 124 PRO A N 1
ATOM 986 C CA . PRO A 1 124 ? 11.259 -20.438 -20.787 1.00 38.75 124 PRO A CA 1
ATOM 987 C C . PRO A 1 124 ? 10.745 -20.837 -19.399 1.00 38.75 124 PRO A C 1
ATOM 989 O O . PRO A 1 124 ? 10.775 -22.010 -19.020 1.00 38.75 124 PRO A O 1
ATOM 992 N N . GLY A 1 125 ? 10.309 -19.844 -18.623 1.00 37.28 125 GLY A N 1
ATOM 993 C CA 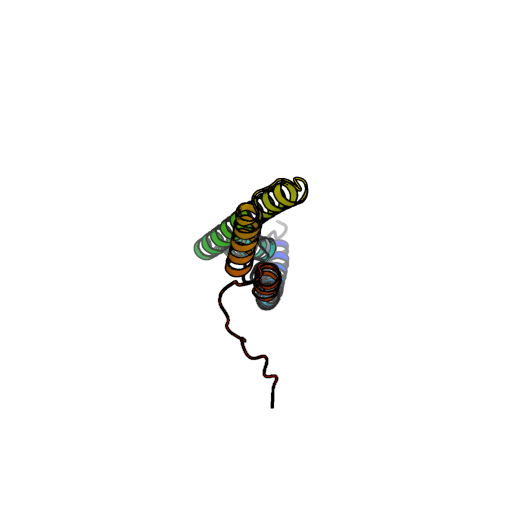. GLY A 1 125 ? 9.499 -20.053 -17.430 1.00 37.28 125 GLY A CA 1
ATOM 994 C C . GLY A 1 125 ? 8.195 -20.703 -17.864 1.00 37.28 125 GLY A C 1
ATOM 995 O O . GLY A 1 125 ? 7.301 -20.043 -18.385 1.00 37.28 125 GLY A O 1
ATOM 996 N N . GLN A 1 126 ? 8.159 -22.028 -17.753 1.00 39.56 126 GLN A N 1
ATOM 997 C CA . GLN A 1 126 ? 7.033 -22.877 -18.099 1.00 39.56 126 GLN A CA 1
ATOM 998 C C . GLN A 1 126 ? 5.741 -22.303 -17.520 1.00 39.56 126 GLN A C 1
ATOM 1000 O O . GLN A 1 126 ? 5.501 -22.342 -16.317 1.00 39.56 126 GLN A O 1
ATOM 1005 N N . THR A 1 127 ? 4.870 -21.853 -18.416 1.00 40.59 127 THR A N 1
ATOM 1006 C CA . THR A 1 127 ? 3.443 -22.026 -18.213 1.00 40.59 127 THR A CA 1
ATOM 1007 C C . THR A 1 127 ? 3.206 -23.528 -18.141 1.00 40.59 127 THR A C 1
ATOM 1009 O O . THR A 1 127 ? 3.433 -24.248 -19.111 1.00 40.59 127 THR A O 1
ATOM 1012 N N 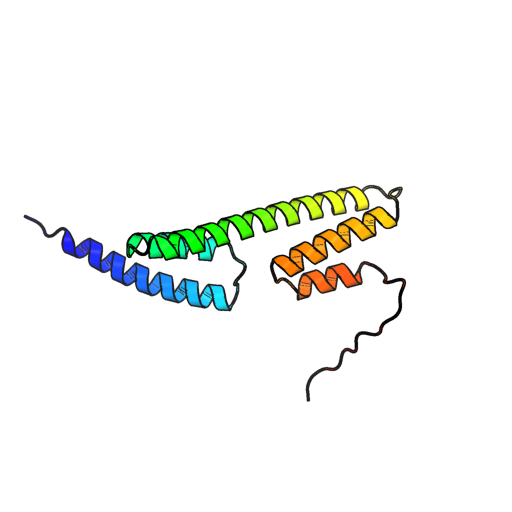. ASN A 1 128 ? 2.765 -24.024 -16.992 1.00 30.64 128 ASN A N 1
ATOM 1013 C CA . ASN A 1 128 ? 1.922 -25.202 -17.025 1.00 30.64 128 ASN A CA 1
ATOM 1014 C C . ASN A 1 128 ? 0.704 -24.958 -16.131 1.00 30.64 128 ASN A C 1
ATOM 1016 O O . ASN A 1 128 ? 0.871 -24.746 -14.928 1.00 30.64 128 ASN A O 1
ATOM 1020 N N . PRO A 1 129 ? -0.504 -24.900 -16.715 1.00 42.78 129 PRO A N 1
ATOM 1021 C CA . PRO A 1 129 ? -1.733 -24.832 -15.955 1.00 42.78 129 PRO A CA 1
ATOM 1022 C C . PRO A 1 129 ? -2.024 -26.181 -15.287 1.00 42.78 129 PRO A C 1
ATOM 1024 O O . PRO A 1 129 ? -1.550 -27.231 -15.709 1.00 42.78 129 PRO A O 1
ATOM 1027 N N . SER A 1 130 ? -2.814 -26.083 -14.226 1.00 36.97 130 SER A N 1
ATOM 1028 C CA . SER A 1 130 ? -3.608 -27.109 -13.553 1.00 36.97 130 SER A CA 1
ATOM 1029 C C . SER A 1 130 ? -3.870 -28.415 -14.322 1.00 36.97 130 SER A C 1
ATOM 1031 O O . SER A 1 130 ? -4.415 -28.363 -15.419 1.00 36.97 130 SER A O 1
ATOM 1033 N N . GLU A 1 131 ? -3.635 -29.554 -13.658 1.00 38.22 131 GLU A N 1
ATOM 1034 C CA . GLU A 1 131 ? -4.570 -30.694 -13.535 1.00 38.22 131 GLU A CA 1
ATOM 1035 C C . GLU A 1 131 ? -4.250 -31.521 -12.280 1.00 38.22 131 GLU A C 1
ATOM 1037 O O . GLU A 1 131 ? -3.048 -31.746 -12.000 1.00 38.22 131 GLU A O 1
#

Radius of gyration: 21.86 Å; chains: 1; bounding box: 49×44×63 Å

pLDDT: mean 73.65, std 15.24, range [30.64, 89.62]